Protein AF-A0A3P3ZNA1-F1 (afdb_monomer)

Secondary structure (DSSP, 8-state):
--------------------HHHHHHHHHHHH--HHHHHHHHHHHTTPPPPHHHHHHHT-SSS--SB-TTS-B-HHHHHHHHHHHHHHHHHHHHHHHHHHHHHHHHHHTT-

Sequence (111 aa):
MPVSSVQESSSGVGRKGYIDQEGIAADCVLARLDWRGAQALRSAGSSGVLTEEQVSLLRSGKHPDLIDEKSRLTELGRLSYEQLTGKKLEREQDRKQLLTRNIDQQMEDKT

pLDDT: mean 70.19, std 16.15, range [39.62, 88.0]

Structure (mmCIF, N/CA/C/O backbone):
data_AF-A0A3P3ZNA1-F1
#
_entry.id   AF-A0A3P3ZNA1-F1
#
loop_
_atom_site.group_PDB
_atom_site.id
_atom_site.type_symbol
_atom_site.label_atom_id
_atom_site.label_alt_id
_atom_site.label_comp_id
_atom_site.label_asym_id
_atom_site.label_entity_id
_atom_site.label_seq_id
_atom_site.pdbx_PDB_ins_code
_atom_site.Cartn_x
_atom_site.Cartn_y
_atom_site.Cartn_z
_atom_site.occupancy
_atom_site.B_iso_or_equiv
_atom_site.auth_seq_id
_atom_site.auth_comp_id
_atom_site.auth_asym_id
_atom_site.auth_atom_id
_atom_site.pdbx_PDB_model_num
ATOM 1 N N . MET A 1 1 ? 32.698 -43.917 -41.585 1.00 39.62 1 MET A N 1
ATOM 2 C CA . MET A 1 1 ? 32.341 -42.484 -41.557 1.00 39.62 1 MET A CA 1
ATOM 3 C C . MET A 1 1 ? 30.819 -42.381 -41.642 1.00 39.62 1 MET A C 1
ATOM 5 O O . MET A 1 1 ? 30.302 -42.488 -42.747 1.00 39.62 1 MET A O 1
ATOM 9 N N . PRO A 1 2 ? 30.084 -42.316 -40.519 1.00 42.66 2 PRO A N 1
ATOM 10 C CA . PRO A 1 2 ? 28.636 -42.132 -40.541 1.00 42.66 2 PRO A CA 1
ATOM 11 C C . PRO A 1 2 ? 28.280 -40.640 -40.590 1.00 42.66 2 PRO A C 1
ATOM 13 O O . PRO A 1 2 ? 28.890 -39.823 -39.902 1.00 42.66 2 PRO A O 1
ATOM 16 N N . VAL A 1 3 ? 27.294 -40.309 -41.418 1.00 46.16 3 VAL A N 1
ATOM 17 C CA . VAL A 1 3 ? 26.679 -38.986 -41.523 1.00 46.16 3 VAL A CA 1
ATOM 18 C C . VAL A 1 3 ? 25.377 -38.942 -40.727 1.00 46.16 3 VAL A C 1
ATOM 20 O O . VAL A 1 3 ? 24.573 -39.867 -40.785 1.00 46.16 3 VAL A O 1
ATOM 23 N N . SER A 1 4 ? 25.206 -37.803 -40.059 1.00 46.03 4 SER A N 1
ATOM 24 C CA . SER A 1 4 ? 23.950 -37.155 -39.681 1.00 46.03 4 SER A CA 1
ATOM 25 C C . SER A 1 4 ? 23.078 -37.833 -38.625 1.00 46.03 4 SER A C 1
ATOM 27 O O . SER A 1 4 ? 22.209 -38.657 -38.896 1.00 46.03 4 SER A O 1
ATOM 29 N N . SER A 1 5 ? 23.279 -37.340 -37.403 1.00 47.28 5 SER A N 1
ATOM 30 C CA . SER A 1 5 ? 22.385 -37.432 -36.257 1.00 47.28 5 SER A CA 1
ATOM 31 C C . SER A 1 5 ? 20.957 -37.006 -36.599 1.00 47.28 5 SER A C 1
ATOM 33 O O . SER A 1 5 ? 20.667 -35.820 -36.747 1.00 47.28 5 SER A O 1
ATOM 35 N N . VAL A 1 6 ? 20.046 -37.974 -36.611 1.00 51.31 6 VAL A N 1
ATOM 36 C CA . VAL A 1 6 ? 18.675 -37.752 -36.154 1.00 51.31 6 VAL A CA 1
ATOM 37 C C . VAL A 1 6 ? 18.680 -38.060 -34.665 1.00 51.31 6 VAL A C 1
ATOM 39 O O . VAL A 1 6 ? 18.695 -39.221 -34.270 1.00 51.31 6 VAL A O 1
ATOM 42 N N . GLN A 1 7 ? 18.688 -37.021 -33.836 1.00 46.19 7 GLN A N 1
ATOM 43 C CA . GLN A 1 7 ? 18.094 -37.141 -32.513 1.00 46.19 7 GLN A CA 1
ATOM 44 C C . GLN A 1 7 ? 17.499 -35.803 -32.101 1.00 46.19 7 GLN A C 1
ATOM 46 O O . GLN A 1 7 ? 18.105 -34.957 -31.448 1.00 46.19 7 GLN A O 1
ATOM 51 N N . GLU A 1 8 ? 16.263 -35.646 -32.549 1.00 49.31 8 GLU A N 1
ATOM 52 C CA . GLU A 1 8 ? 15.242 -34.842 -31.913 1.00 49.31 8 GLU A CA 1
ATOM 53 C C . GLU A 1 8 ? 15.056 -35.354 -30.475 1.00 49.31 8 GLU A C 1
ATOM 55 O O . GLU A 1 8 ? 14.241 -36.223 -30.187 1.00 49.31 8 GLU A O 1
ATOM 60 N N . SER A 1 9 ? 15.869 -34.838 -29.559 1.00 41.78 9 SER A N 1
ATOM 61 C CA . SER A 1 9 ? 15.553 -34.838 -28.135 1.00 41.78 9 SER A CA 1
ATOM 62 C C . SER A 1 9 ? 15.170 -33.414 -27.783 1.00 41.78 9 SER A C 1
ATOM 64 O O . SER A 1 9 ? 15.993 -32.603 -27.362 1.00 41.78 9 SER A O 1
ATOM 66 N N . SER A 1 10 ? 13.891 -33.128 -28.020 1.00 49.12 10 SER A N 1
ATOM 67 C CA . SER A 1 10 ? 13.112 -32.070 -27.388 1.00 49.12 10 SER A CA 1
ATOM 68 C C . SER A 1 10 ? 13.426 -32.031 -25.885 1.00 49.12 10 SER A C 1
ATOM 70 O O . SER A 1 10 ? 12.784 -32.698 -25.073 1.00 49.12 10 SER A O 1
ATOM 72 N N . SER A 1 11 ? 14.422 -31.239 -25.496 1.00 39.66 11 SER A N 1
ATOM 73 C CA . SER A 1 11 ? 14.556 -30.775 -24.123 1.00 39.66 11 SER A CA 1
ATOM 74 C C . SER A 1 11 ? 13.825 -29.447 -24.064 1.00 39.66 11 SER A C 1
ATOM 76 O O . SER A 1 11 ? 14.412 -28.368 -24.163 1.00 39.66 11 SER A O 1
ATOM 78 N N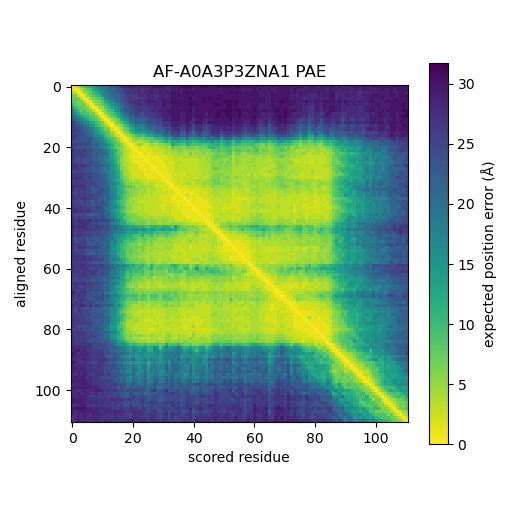 . GLY A 1 12 ? 12.496 -29.546 -23.987 1.00 41.97 12 GLY A N 1
ATOM 79 C CA . GLY A 1 12 ? 11.640 -28.473 -23.519 1.00 41.97 12 GLY A CA 1
ATOM 80 C C . GLY A 1 12 ? 12.031 -28.155 -22.084 1.00 41.97 12 GLY A C 1
ATOM 81 O O . GLY A 1 12 ? 11.353 -28.550 -21.140 1.00 41.97 12 GLY A O 1
ATOM 82 N N . VAL A 1 13 ? 13.142 -27.438 -21.915 1.00 44.00 13 VAL A N 1
ATOM 83 C CA . VAL A 1 13 ? 13.428 -26.692 -20.699 1.00 44.00 13 VAL A CA 1
ATOM 84 C C . VAL A 1 13 ? 12.428 -25.550 -20.720 1.00 44.00 13 VAL A C 1
ATOM 86 O O . VAL A 1 13 ? 12.740 -24.416 -21.085 1.00 44.00 13 VAL A O 1
ATOM 89 N N . GLY A 1 14 ? 11.183 -25.867 -20.361 1.00 43.91 14 GLY A N 1
ATOM 90 C CA . GLY A 1 14 ? 10.297 -24.894 -19.768 1.00 43.91 14 GLY A CA 1
ATOM 91 C C . GLY A 1 14 ? 11.064 -24.365 -18.573 1.00 43.91 14 GLY A C 1
ATOM 92 O O . GLY A 1 14 ? 11.051 -24.975 -17.505 1.00 43.91 14 GLY A O 1
ATOM 93 N N . ARG A 1 15 ? 11.815 -23.273 -18.778 1.00 45.00 15 ARG A N 1
ATOM 94 C CA . ARG A 1 15 ? 12.262 -22.423 -17.686 1.00 45.00 15 ARG A CA 1
ATOM 95 C C . ARG A 1 15 ? 10.979 -22.190 -16.920 1.00 45.00 15 ARG A C 1
ATOM 97 O O . ARG A 1 15 ? 10.070 -21.552 -17.447 1.00 45.00 15 ARG A O 1
ATOM 104 N N . LYS A 1 16 ? 10.860 -22.817 -15.751 1.00 47.47 16 LYS A N 1
ATO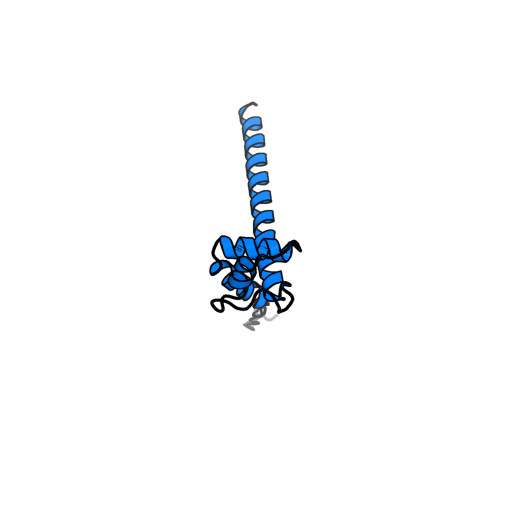M 105 C CA . LYS A 1 16 ? 9.780 -22.558 -14.817 1.00 47.47 16 LYS A CA 1
ATOM 106 C C . LYS A 1 16 ? 10.010 -21.110 -14.427 1.00 47.47 16 LYS A C 1
ATOM 108 O O . LYS A 1 16 ? 10.803 -20.831 -13.535 1.00 47.47 16 LYS A O 1
ATOM 113 N N . GLY A 1 17 ? 9.477 -20.203 -15.247 1.00 49.19 17 GLY A N 1
ATOM 114 C CA . GLY A 1 17 ? 9.530 -18.780 -15.008 1.00 49.19 17 GLY A CA 1
ATOM 115 C C . GLY A 1 17 ? 8.968 -18.642 -13.618 1.00 49.19 17 GLY A C 1
ATOM 116 O O . GLY A 1 17 ? 7.866 -19.126 -13.360 1.00 49.19 17 GLY A O 1
ATOM 117 N N . TYR A 1 18 ? 9.788 -18.151 -12.700 1.00 58.72 18 TYR A N 1
ATOM 118 C CA . TYR A 1 18 ? 9.336 -17.869 -11.356 1.00 58.72 18 TYR A CA 1
ATOM 119 C C . TYR A 1 18 ? 8.265 -16.798 -11.536 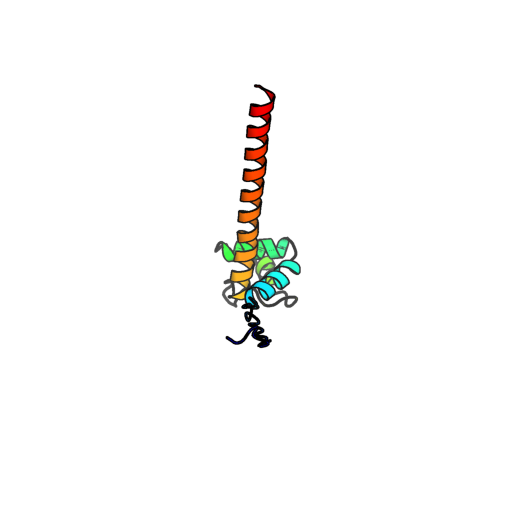1.00 58.72 18 TYR A C 1
ATOM 121 O O . TYR A 1 18 ? 8.572 -15.643 -11.815 1.00 58.72 18 TYR A O 1
ATOM 129 N N . ILE A 1 19 ? 7.005 -17.227 -11.558 1.00 66.62 19 ILE A N 1
ATOM 130 C CA . ILE A 1 19 ? 5.885 -16.307 -11.615 1.00 66.62 19 ILE A CA 1
ATOM 131 C C . ILE A 1 19 ? 5.885 -15.672 -10.238 1.00 66.62 19 ILE A C 1
ATOM 133 O O . ILE A 1 19 ? 5.656 -16.362 -9.245 1.00 66.62 19 ILE A O 1
ATOM 137 N N . ASP A 1 20 ? 6.199 -14.384 -10.195 1.00 76.06 20 ASP A N 1
ATOM 138 C CA . ASP A 1 20 ? 6.110 -13.583 -8.986 1.00 76.06 20 ASP A CA 1
ATOM 139 C C . ASP A 1 20 ? 4.630 -13.403 -8.624 1.00 76.06 20 ASP A C 1
ATOM 141 O O . ASP A 1 20 ? 3.975 -12.430 -8.994 1.00 76.06 20 ASP A O 1
ATOM 145 N N . GLN A 1 21 ? 4.063 -14.428 -7.986 1.00 79.94 21 GLN A N 1
ATOM 146 C CA . GLN A 1 21 ? 2.653 -14.460 -7.604 1.00 79.94 21 GLN A CA 1
ATOM 147 C C . GLN A 1 21 ? 2.325 -13.341 -6.614 1.00 79.94 21 GLN A C 1
ATOM 149 O O . GLN A 1 21 ? 1.229 -12.785 -6.664 1.00 79.94 21 GLN A O 1
ATOM 154 N N . GLU A 1 22 ? 3.278 -12.989 -5.754 1.00 77.25 22 GLU A N 1
ATOM 155 C CA . GLU A 1 22 ? 3.130 -11.930 -4.761 1.00 77.25 22 GLU A CA 1
ATOM 156 C C . GLU A 1 22 ? 3.166 -10.551 -5.421 1.00 77.25 22 GLU A C 1
ATOM 158 O O . GLU A 1 22 ? 2.304 -9.713 -5.147 1.00 77.25 22 GLU A O 1
ATOM 163 N N . GLY A 1 23 ? 4.083 -10.338 -6.367 1.00 77.12 23 GLY A N 1
ATOM 164 C CA . GLY A 1 23 ? 4.123 -9.130 -7.183 1.00 77.12 23 GLY A CA 1
ATOM 165 C C . GLY A 1 23 ? 2.874 -8.957 -8.046 1.00 77.12 23 GLY A C 1
ATOM 166 O O . GLY A 1 23 ? 2.336 -7.854 -8.125 1.00 77.12 23 GLY A O 1
ATOM 167 N N . ILE A 1 24 ? 2.351 -10.032 -8.640 1.00 82.00 24 ILE A N 1
ATOM 168 C CA . ILE A 1 24 ? 1.086 -9.979 -9.390 1.00 82.00 24 ILE A CA 1
ATOM 169 C C . ILE A 1 24 ? -0.084 -9.651 -8.455 1.00 82.00 24 ILE A C 1
ATOM 171 O O . ILE A 1 24 ? -0.935 -8.835 -8.806 1.00 82.00 24 ILE A O 1
ATOM 175 N N . ALA A 1 25 ? -0.130 -10.245 -7.260 1.00 82.00 25 ALA A N 1
ATOM 176 C CA . ALA A 1 25 ? -1.165 -9.947 -6.275 1.00 82.00 25 ALA A CA 1
ATOM 177 C C . ALA A 1 25 ? -1.119 -8.476 -5.830 1.00 82.00 25 ALA A C 1
ATOM 179 O O . ALA A 1 25 ? -2.166 -7.827 -5.765 1.00 82.00 25 ALA A O 1
ATOM 180 N N . ALA A 1 26 ? 0.076 -7.934 -5.591 1.00 82.44 26 ALA A N 1
ATOM 181 C CA . ALA A 1 26 ? 0.280 -6.524 -5.279 1.00 82.44 26 ALA A CA 1
ATOM 182 C C . ALA A 1 26 ? -0.216 -5.612 -6.413 1.00 82.44 26 ALA A C 1
ATOM 184 O O . ALA A 1 26 ? -0.979 -4.675 -6.165 1.00 82.44 26 ALA A O 1
ATOM 185 N N . ASP A 1 27 ? 0.114 -5.936 -7.665 1.00 81.38 27 ASP A N 1
ATOM 186 C CA . ASP A 1 27 ? -0.329 -5.160 -8.826 1.00 81.38 27 ASP A CA 1
ATOM 187 C C . ASP A 1 27 ? -1.853 -5.234 -9.022 1.00 81.38 27 ASP A C 1
ATOM 189 O O . ASP A 1 27 ? -2.501 -4.230 -9.331 1.00 81.38 27 ASP A O 1
ATOM 193 N N . CYS A 1 28 ? -2.464 -6.395 -8.766 1.00 83.75 28 CYS A N 1
ATOM 194 C CA . CYS A 1 28 ? -3.919 -6.546 -8.774 1.00 83.75 28 CYS A CA 1
ATOM 195 C C . CYS A 1 28 ? -4.602 -5.699 -7.693 1.00 83.75 28 CYS A C 1
ATOM 197 O O . CYS A 1 28 ? -5.683 -5.157 -7.938 1.00 83.75 28 CYS A O 1
ATOM 199 N N . VAL A 1 29 ? -4.004 -5.574 -6.505 1.00 84.06 29 VAL A N 1
ATOM 200 C CA . VAL A 1 29 ? -4.551 -4.709 -5.452 1.00 84.06 29 VAL A CA 1
ATOM 201 C C . VAL A 1 29 ? -4.371 -3.237 -5.807 1.00 84.06 29 VAL A C 1
ATOM 203 O O . VAL A 1 29 ? -5.331 -2.474 -5.695 1.00 84.06 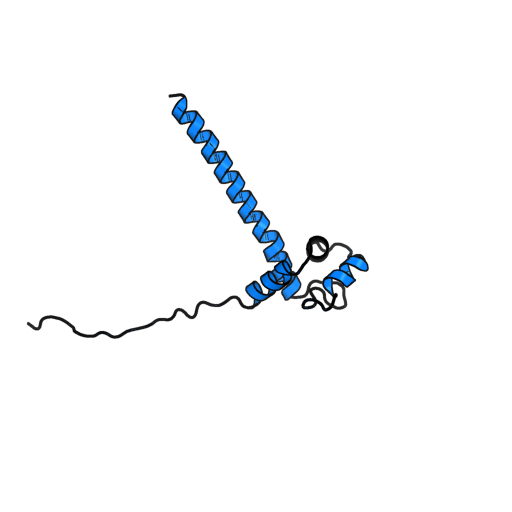29 VAL A O 1
ATOM 206 N N . LEU A 1 30 ? -3.207 -2.845 -6.331 1.00 82.69 30 LEU A N 1
ATOM 207 C CA . LEU A 1 30 ? -2.967 -1.491 -6.839 1.00 82.69 30 LEU A CA 1
ATOM 208 C C . LEU A 1 30 ? -3.948 -1.086 -7.939 1.00 82.69 30 LEU A C 1
ATOM 210 O O . LEU A 1 30 ? -4.445 0.036 -7.917 1.00 82.69 30 LEU A O 1
ATOM 214 N N . ALA A 1 31 ? -4.272 -1.987 -8.867 1.00 82.00 31 ALA A N 1
ATOM 215 C CA . ALA A 1 31 ? -5.231 -1.717 -9.937 1.00 82.00 31 ALA A CA 1
ATOM 216 C C . ALA A 1 31 ? -6.666 -1.487 -9.426 1.00 82.00 31 ALA A C 1
ATOM 218 O O . ALA A 1 31 ? -7.466 -0.844 -10.104 1.00 82.00 31 ALA A O 1
ATOM 219 N N . ARG A 1 32 ? -7.000 -2.015 -8.241 1.00 83.81 32 ARG A N 1
ATOM 220 C CA . ARG A 1 32 ? -8.320 -1.871 -7.600 1.00 83.81 32 ARG A CA 1
ATOM 221 C C . ARG A 1 32 ? -8.375 -0.718 -6.598 1.00 83.81 32 ARG A C 1
ATOM 223 O O . ARG A 1 32 ? -9.466 -0.357 -6.161 1.00 83.81 32 ARG A O 1
ATOM 230 N N . LEU A 1 33 ? -7.225 -0.170 -6.212 1.00 83.25 33 LEU A N 1
ATOM 231 C CA . LEU A 1 33 ? -7.124 0.977 -5.319 1.00 83.25 33 LEU A CA 1
ATOM 232 C C . LEU A 1 33 ? -7.388 2.270 -6.092 1.00 83.25 33 LEU A C 1
ATOM 234 O O . LEU A 1 33 ? -6.647 2.636 -7.003 1.00 83.25 33 LEU A O 1
ATOM 238 N N . ASP A 1 34 ? -8.394 3.021 -5.654 1.00 83.12 34 ASP A N 1
ATOM 239 C CA . ASP A 1 34 ? -8.584 4.398 -6.102 1.00 83.12 34 ASP A CA 1
ATOM 240 C C . ASP A 1 34 ? -7.420 5.295 -5.654 1.00 83.12 34 ASP A C 1
ATOM 242 O O . ASP A 1 34 ? -6.655 4.970 -4.738 1.00 83.12 34 ASP A O 1
ATOM 246 N N . TRP A 1 35 ? -7.324 6.495 -6.236 1.00 81.50 35 TRP A N 1
ATOM 247 C CA . TRP A 1 35 ? -6.255 7.455 -5.927 1.00 81.50 35 TRP A CA 1
ATOM 248 C C . TRP A 1 35 ? -6.107 7.742 -4.419 1.00 81.50 35 TRP A C 1
ATOM 250 O O . TRP A 1 35 ? -4.986 7.892 -3.929 1.00 81.50 35 TRP A O 1
ATOM 260 N N . ARG A 1 36 ? -7.224 7.764 -3.672 1.00 83.88 36 ARG A N 1
ATOM 261 C CA . ARG A 1 36 ? -7.242 7.950 -2.209 1.00 83.88 36 ARG A CA 1
ATOM 262 C C . ARG A 1 36 ? -6.639 6.758 -1.470 1.00 83.88 36 ARG A C 1
ATOM 264 O O . ARG A 1 36 ? -5.885 6.952 -0.522 1.00 83.88 36 ARG A O 1
ATOM 271 N N . GLY A 1 37 ? -6.929 5.538 -1.920 1.00 85.06 37 GLY A N 1
ATOM 272 C CA . GLY A 1 37 ? -6.344 4.318 -1.369 1.00 85.06 37 GLY A CA 1
ATOM 273 C C . GLY A 1 37 ? -4.845 4.229 -1.658 1.00 85.06 37 GLY A C 1
ATOM 274 O O . GLY A 1 37 ? -4.059 3.924 -0.765 1.00 85.06 37 GLY A O 1
ATOM 275 N N . ALA A 1 38 ? -4.418 4.600 -2.867 1.00 85.56 38 ALA A N 1
ATOM 276 C CA . ALA A 1 38 ? -2.998 4.684 -3.209 1.00 85.56 38 ALA A CA 1
ATOM 277 C C . ALA A 1 38 ? -2.256 5.758 -2.385 1.00 85.56 38 ALA A C 1
ATOM 279 O O . ALA A 1 38 ? -1.099 5.568 -2.000 1.00 85.56 38 ALA A O 1
ATOM 280 N N . GLN A 1 39 ? -2.908 6.886 -2.078 1.00 85.94 39 GLN A N 1
ATOM 281 C CA . GLN A 1 39 ? -2.352 7.902 -1.183 1.00 85.94 39 GLN A CA 1
ATOM 282 C C . GLN A 1 39 ? -2.250 7.390 0.260 1.00 85.94 39 GLN A C 1
ATOM 284 O O . GLN A 1 39 ? -1.204 7.568 0.882 1.00 85.94 39 GLN A O 1
ATOM 289 N N . ALA A 1 40 ? -3.287 6.715 0.763 1.00 86.75 40 ALA A N 1
ATOM 290 C CA . ALA A 1 40 ? -3.275 6.069 2.074 1.00 86.75 40 ALA A CA 1
ATOM 291 C C . ALA A 1 40 ? -2.134 5.045 2.182 1.00 86.75 40 ALA A C 1
ATOM 293 O O . ALA A 1 40 ? -1.385 5.054 3.156 1.00 86.75 40 ALA A O 1
ATOM 294 N N . LEU A 1 41 ? -1.932 4.229 1.142 1.00 87.69 41 LEU A N 1
ATOM 295 C CA . LEU A 1 41 ? -0.839 3.259 1.071 1.00 87.69 41 LEU A CA 1
ATOM 296 C C . LEU A 1 41 ? 0.533 3.945 1.125 1.00 87.69 41 LEU A C 1
ATOM 298 O O . LEU A 1 41 ? 1.449 3.469 1.794 1.00 87.69 41 LEU A O 1
ATOM 302 N N . ARG A 1 42 ? 0.676 5.102 0.466 1.00 86.06 42 ARG A N 1
ATOM 303 C CA . ARG A 1 42 ? 1.908 5.896 0.526 1.00 86.06 42 ARG A CA 1
ATOM 304 C C . ARG A 1 42 ? 2.163 6.459 1.925 1.00 86.06 42 ARG A C 1
ATOM 306 O O . ARG A 1 42 ? 3.301 6.405 2.389 1.00 86.06 42 ARG A O 1
ATOM 313 N N . SER A 1 43 ? 1.125 6.963 2.591 1.00 85.94 43 SER A N 1
ATOM 314 C CA . SER A 1 43 ? 1.205 7.428 3.981 1.00 85.94 43 SER A CA 1
ATOM 315 C C . SER A 1 43 ? 1.598 6.292 4.928 1.00 85.94 43 SER A C 1
ATOM 317 O O . SER A 1 43 ? 2.498 6.481 5.744 1.00 85.94 43 SER A O 1
ATOM 319 N N . ALA A 1 44 ? 1.011 5.104 4.752 1.00 85.69 44 ALA A N 1
ATOM 320 C CA . ALA A 1 44 ? 1.351 3.909 5.522 1.00 85.69 44 ALA A CA 1
ATOM 321 C C . ALA A 1 44 ? 2.819 3.487 5.323 1.00 85.69 44 ALA A C 1
A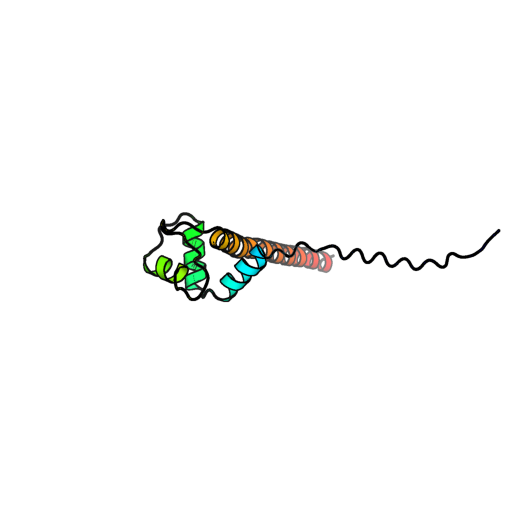TOM 323 O O . ALA A 1 44 ? 3.511 3.178 6.291 1.00 85.69 44 ALA A O 1
ATOM 324 N N . GLY A 1 45 ? 3.317 3.508 4.081 1.00 82.88 45 GLY A N 1
ATOM 325 C CA . GLY A 1 45 ? 4.696 3.119 3.760 1.00 82.88 45 GLY A CA 1
ATOM 326 C C . GLY A 1 45 ? 5.766 4.135 4.152 1.00 82.88 45 GLY A C 1
ATOM 327 O O . GLY A 1 45 ? 6.915 3.761 4.360 1.00 82.88 45 GLY A O 1
ATOM 328 N N . SER A 1 46 ? 5.401 5.409 4.308 1.00 82.12 46 SER A N 1
ATOM 329 C CA . SER A 1 46 ? 6.316 6.466 4.769 1.00 82.12 46 SER A CA 1
ATOM 330 C C . SER A 1 46 ? 6.350 6.619 6.297 1.00 82.12 46 SER A C 1
ATOM 332 O O . SER A 1 46 ? 6.821 7.641 6.791 1.00 82.12 46 SER A O 1
ATOM 334 N N . SER A 1 47 ? 5.829 5.644 7.054 1.00 71.69 47 SER A N 1
ATOM 335 C CA . SER A 1 47 ? 5.655 5.724 8.517 1.00 71.69 47 SER A CA 1
ATOM 336 C C . SER A 1 47 ? 4.829 6.935 8.977 1.00 71.69 47 SER A C 1
ATOM 338 O O . SER A 1 47 ? 4.987 7.417 10.099 1.00 71.69 47 SER A O 1
ATOM 340 N N . GLY A 1 48 ? 3.959 7.453 8.107 1.00 71.75 48 GLY A N 1
ATOM 341 C CA . GLY A 1 48 ? 3.054 8.544 8.442 1.00 71.75 48 GLY A CA 1
ATOM 342 C C . GLY A 1 48 ? 1.927 8.070 9.357 1.00 71.75 48 GLY A C 1
ATOM 343 O O . GLY A 1 48 ? 1.526 6.907 9.323 1.00 71.75 48 GLY A O 1
ATOM 344 N N . VAL A 1 49 ? 1.383 8.984 10.162 1.00 79.12 49 VAL A N 1
ATOM 345 C CA . VAL A 1 49 ? 0.159 8.712 10.925 1.00 79.12 49 VAL A CA 1
ATOM 346 C C . VAL A 1 49 ? -0.993 8.556 9.935 1.00 79.12 49 VAL A C 1
ATOM 348 O O . VAL A 1 49 ? -1.283 9.472 9.166 1.00 79.12 49 VAL A O 1
ATOM 351 N N . LEU A 1 50 ? -1.626 7.385 9.946 1.00 83.56 50 LEU A N 1
ATOM 352 C CA . LEU A 1 50 ? -2.808 7.109 9.138 1.00 83.56 50 LEU A CA 1
ATOM 353 C C . LEU A 1 50 ? -4.043 7.702 9.814 1.00 83.56 50 LEU A C 1
ATOM 355 O O . LEU A 1 50 ? -4.250 7.509 11.012 1.00 83.56 50 LEU A O 1
ATOM 359 N N . THR A 1 51 ? -4.876 8.402 9.048 1.00 86.12 51 THR A N 1
ATOM 360 C CA . THR A 1 51 ? -6.199 8.826 9.527 1.00 86.12 51 THR A CA 1
ATOM 361 C C . THR A 1 51 ? -7.168 7.642 9.547 1.00 86.12 51 THR A C 1
ATOM 363 O O . THR A 1 51 ? -6.970 6.661 8.829 1.00 86.12 51 THR A O 1
ATOM 366 N N . GLU A 1 52 ? -8.249 7.723 10.327 1.00 85.19 52 GLU A N 1
ATOM 367 C CA . GLU A 1 52 ? -9.271 6.662 10.368 1.00 85.19 52 GLU A CA 1
ATOM 368 C C . GLU A 1 52 ? -9.865 6.364 8.983 1.00 85.19 52 GLU A C 1
ATOM 370 O O . GLU A 1 52 ? -10.062 5.203 8.626 1.00 85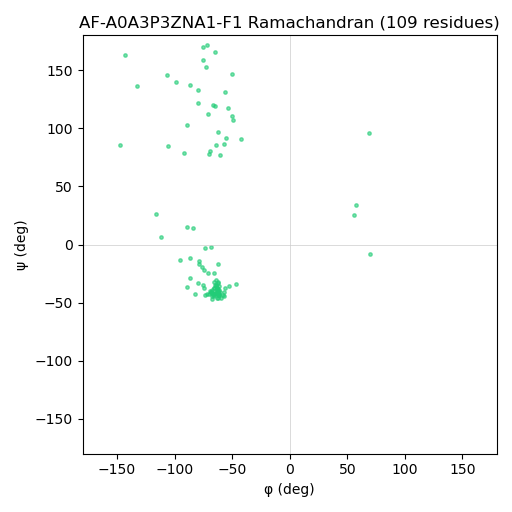.19 52 GLU A O 1
ATOM 375 N N . GLU A 1 53 ? -10.057 7.393 8.153 1.00 85.44 53 GLU A N 1
ATOM 376 C CA . GLU A 1 53 ? -10.482 7.223 6.760 1.00 85.44 53 GLU A CA 1
ATOM 377 C C . GLU A 1 53 ? -9.456 6.434 5.938 1.00 85.44 53 GLU A C 1
ATOM 379 O O . GLU A 1 53 ? -9.827 5.551 5.169 1.00 85.44 53 GLU A O 1
ATOM 384 N N . GLN A 1 54 ? -8.160 6.708 6.106 1.00 85.06 54 GLN A N 1
ATOM 385 C CA . GLN A 1 54 ? -7.097 5.980 5.409 1.00 85.06 54 GLN A CA 1
ATOM 386 C C . GLN A 1 54 ? -7.004 4.526 5.875 1.00 85.06 54 GLN A C 1
ATOM 388 O O . GLN A 1 54 ? -6.820 3.633 5.049 1.00 85.06 54 GLN A O 1
ATOM 393 N N . VAL A 1 55 ? -7.183 4.274 7.173 1.00 85.88 55 VAL A N 1
ATOM 394 C CA . VAL A 1 55 ? -7.258 2.914 7.723 1.00 85.88 55 VAL A CA 1
ATOM 395 C C . VAL A 1 55 ? -8.452 2.168 7.131 1.00 85.88 55 VAL A C 1
ATOM 397 O O . VAL A 1 55 ? -8.299 1.039 6.670 1.00 85.88 55 VAL A O 1
ATOM 400 N N . SER A 1 56 ? -9.620 2.811 7.075 1.00 86.31 56 SER A N 1
ATOM 401 C CA . SER A 1 56 ? -10.830 2.224 6.494 1.00 86.31 56 SER A CA 1
ATOM 402 C C . SER A 1 56 ? -10.670 1.930 5.000 1.00 86.31 56 SER A C 1
ATOM 404 O O . SER A 1 56 ? -11.091 0.876 4.533 1.00 86.31 56 SER A O 1
ATOM 406 N N . LEU A 1 57 ? -9.989 2.804 4.252 1.00 84.62 57 LEU A N 1
ATOM 407 C CA . LEU A 1 57 ? -9.674 2.563 2.842 1.00 84.62 57 LEU A CA 1
ATOM 408 C C . LEU A 1 57 ? -8.749 1.354 2.660 1.00 84.62 57 LEU A C 1
ATOM 410 O O . LEU A 1 57 ? -8.979 0.544 1.766 1.00 84.62 57 LEU A O 1
ATOM 414 N N . LEU A 1 58 ? -7.736 1.201 3.516 1.00 84.00 58 LEU A N 1
ATOM 415 C CA . LEU A 1 58 ? -6.762 0.107 3.436 1.00 84.00 58 LEU A CA 1
ATOM 416 C C . LEU A 1 58 ? -7.290 -1.229 3.997 1.00 84.00 58 LEU A C 1
ATOM 418 O O . LEU A 1 58 ? -6.729 -2.271 3.655 1.00 84.00 58 LEU A O 1
ATOM 422 N N . ARG A 1 59 ? -8.375 -1.197 4.788 1.00 85.56 59 ARG A N 1
ATOM 423 C CA . ARG A 1 59 ? -9.116 -2.360 5.323 1.00 85.56 59 ARG A CA 1
ATOM 424 C C . ARG A 1 59 ? -10.558 -2.457 4.809 1.00 85.56 59 ARG A C 1
ATOM 426 O O . ARG A 1 59 ? -11.437 -2.983 5.487 1.00 85.56 59 ARG A O 1
ATOM 433 N N . SER A 1 60 ? -10.853 -1.916 3.625 1.00 77.44 60 SER A N 1
ATOM 434 C CA . SER A 1 60 ? -12.245 -1.766 3.160 1.00 77.44 60 SER A CA 1
ATOM 435 C C . SER A 1 60 ? -12.965 -3.089 2.844 1.00 77.44 60 SER A C 1
ATOM 437 O O . SER A 1 60 ? -14.125 -3.072 2.430 1.00 77.44 60 SER A O 1
ATOM 439 N N . GLY A 1 61 ? -12.282 -4.236 2.960 1.00 72.56 61 GLY A N 1
ATOM 440 C CA . GLY A 1 61 ? -12.791 -5.568 2.613 1.00 72.56 61 GLY A CA 1
ATOM 441 C C . GLY A 1 61 ? -12.982 -5.806 1.109 1.00 72.56 61 GLY A C 1
ATOM 442 O O . GLY A 1 61 ? -13.237 -6.931 0.686 1.00 72.56 61 GLY A O 1
ATOM 443 N N . LYS A 1 62 ? -12.840 -4.770 0.268 1.00 73.94 62 LYS A N 1
ATOM 444 C CA . LYS A 1 62 ? -12.922 -4.871 -1.204 1.00 73.94 62 LYS A CA 1
ATOM 445 C C . LYS A 1 62 ? -11.669 -5.482 -1.837 1.00 73.94 62 LYS A C 1
ATOM 447 O O . LYS A 1 62 ? -11.704 -5.925 -2.987 1.00 73.94 62 LYS A O 1
ATOM 452 N N . HIS A 1 63 ? -10.571 -5.466 -1.098 1.00 78.25 63 HIS A N 1
ATOM 453 C CA . HIS A 1 63 ? -9.269 -6.028 -1.426 1.00 78.25 63 HIS A CA 1
ATOM 454 C C . HIS A 1 63 ? -8.659 -6.611 -0.140 1.00 78.25 63 HIS A C 1
ATOM 456 O O . HIS A 1 63 ? -9.133 -6.266 0.946 1.00 78.25 63 HIS A O 1
ATOM 462 N N . PRO A 1 64 ? -7.635 -7.479 -0.244 1.00 79.69 64 PRO A N 1
ATOM 463 C CA . PRO A 1 64 ? -6.877 -7.948 0.910 1.00 79.69 64 PRO A CA 1
ATOM 464 C C . PRO A 1 64 ? -6.410 -6.784 1.785 1.00 79.69 64 PRO A C 1
ATOM 466 O O . PRO A 1 64 ? -6.105 -5.702 1.271 1.00 79.69 64 PRO A O 1
ATOM 469 N N . ASP A 1 65 ? -6.349 -7.019 3.093 1.00 84.75 65 ASP A N 1
ATOM 470 C CA . ASP A 1 65 ? -5.931 -6.000 4.047 1.00 84.75 65 ASP A CA 1
ATOM 471 C C . ASP A 1 65 ? -4.465 -5.626 3.819 1.00 84.75 65 ASP A C 1
ATOM 473 O O . ASP A 1 65 ? -3.538 -6.439 3.914 1.00 84.75 65 ASP A O 1
ATOM 477 N N . LEU A 1 66 ? -4.260 -4.351 3.502 1.00 84.88 66 LEU A N 1
ATOM 478 C CA . LEU A 1 66 ? -2.935 -3.799 3.222 1.00 84.88 66 LEU A CA 1
ATOM 479 C C . LEU A 1 66 ? -2.223 -3.345 4.494 1.00 84.88 66 LEU A C 1
ATOM 481 O O . LEU A 1 66 ? -1.028 -3.051 4.463 1.00 84.88 66 LEU A O 1
ATOM 485 N N . ILE A 1 67 ? -2.961 -3.275 5.602 1.00 86.62 67 ILE A N 1
ATOM 486 C CA . ILE A 1 67 ? -2.454 -2.908 6.916 1.00 86.62 67 ILE A CA 1
ATOM 487 C C . ILE A 1 67 ? -2.944 -3.877 7.992 1.00 86.62 67 ILE A C 1
ATOM 489 O O . ILE A 1 67 ? -4.122 -4.218 8.054 1.00 86.62 67 ILE A O 1
ATOM 493 N N . ASP A 1 68 ? -2.033 -4.262 8.873 1.00 86.06 68 ASP A N 1
ATOM 494 C CA . ASP A 1 68 ? -2.295 -5.078 10.055 1.00 86.06 68 ASP A CA 1
ATOM 495 C C . ASP A 1 68 ? -2.976 -4.250 11.157 1.00 86.06 68 ASP A C 1
ATOM 497 O O . ASP A 1 68 ? -3.019 -3.018 11.064 1.00 86.06 68 ASP A O 1
ATOM 501 N N . GLU A 1 69 ? -3.465 -4.895 12.221 1.00 83.69 69 GLU A N 1
ATOM 502 C CA . GLU A 1 69 ? -4.180 -4.325 13.375 1.00 83.69 69 GLU A CA 1
ATOM 503 C C . GLU A 1 69 ? -3.511 -3.072 13.957 1.00 83.69 69 GLU A C 1
ATOM 505 O O . GLU A 1 69 ? -4.196 -2.119 14.330 1.00 83.69 69 GLU A O 1
ATOM 510 N N . LYS A 1 70 ? -2.175 -3.023 13.926 1.00 82.06 70 LYS A N 1
ATOM 511 C CA . LYS A 1 70 ? -1.342 -1.905 14.407 1.00 82.06 70 LYS A CA 1
ATOM 512 C C . LYS A 1 70 ? -1.161 -0.765 13.394 1.00 82.06 70 LYS A C 1
ATOM 514 O O . LYS A 1 70 ? -0.246 0.043 13.553 1.00 82.06 70 LYS A O 1
ATOM 519 N N . SER A 1 71 ? -1.969 -0.731 12.336 1.00 79.94 71 SER A N 1
ATOM 520 C CA . SER A 1 71 ? -1.881 0.232 11.228 1.00 79.94 71 SER A CA 1
ATOM 521 C C . SER A 1 71 ? -0.514 0.225 10.530 1.00 79.94 71 SER A C 1
ATOM 523 O O . SER A 1 71 ? -0.019 1.256 10.084 1.00 79.94 71 SER A O 1
ATOM 525 N N . ARG A 1 72 ? 0.119 -0.951 10.451 1.00 83.25 72 ARG A N 1
ATOM 526 C CA . ARG A 1 72 ? 1.401 -1.168 9.760 1.00 83.25 72 ARG A CA 1
ATOM 527 C C . ARG A 1 72 ? 1.156 -1.913 8.463 1.00 83.25 72 ARG A C 1
ATOM 529 O O . ARG A 1 72 ? 0.275 -2.761 8.441 1.00 83.25 72 ARG A O 1
ATOM 536 N N . LEU A 1 73 ? 1.937 -1.637 7.420 1.00 86.06 73 LEU A N 1
ATOM 537 C CA . LEU A 1 73 ? 1.829 -2.372 6.159 1.00 86.06 73 LEU A CA 1
ATOM 538 C C . LEU A 1 73 ? 2.001 -3.879 6.378 1.00 86.06 73 LEU A C 1
ATOM 540 O O . LEU A 1 73 ? 2.960 -4.307 7.024 1.00 86.06 73 LEU A O 1
ATOM 544 N N . THR A 1 74 ? 1.086 -4.663 5.812 1.00 88.00 74 THR A N 1
ATOM 545 C CA . THR A 1 74 ? 1.264 -6.110 5.645 1.00 88.00 74 THR A CA 1
ATOM 546 C C . THR A 1 74 ? 2.303 -6.381 4.556 1.00 88.00 74 THR A C 1
ATOM 548 O O . THR A 1 74 ? 2.731 -5.467 3.853 1.00 88.00 74 THR A O 1
ATOM 551 N N . GLU A 1 75 ? 2.712 -7.635 4.380 1.00 85.31 75 GLU A N 1
ATOM 552 C CA . GLU A 1 75 ? 3.659 -8.020 3.324 1.00 85.31 75 GLU A CA 1
ATOM 553 C C . GLU A 1 75 ? 3.148 -7.626 1.929 1.00 85.31 75 GLU A C 1
ATOM 555 O O . GLU A 1 75 ? 3.847 -6.962 1.164 1.00 85.31 75 GLU A O 1
ATOM 560 N N . LEU A 1 76 ? 1.862 -7.874 1.664 1.00 85.81 76 LEU A N 1
ATOM 561 C CA . LEU A 1 76 ? 1.196 -7.455 0.431 1.00 85.81 76 LEU A CA 1
ATOM 562 C C . LEU A 1 76 ? 1.094 -5.923 0.319 1.00 85.81 76 LEU A C 1
ATOM 564 O O . LEU A 1 76 ? 1.290 -5.365 -0.762 1.00 85.81 76 LEU A O 1
ATOM 568 N N . GLY A 1 77 ? 0.851 -5.224 1.433 1.00 85.44 77 GLY A N 1
ATOM 569 C CA . GLY A 1 77 ? 0.906 -3.761 1.497 1.00 85.44 77 GLY A CA 1
ATOM 570 C C . GLY A 1 77 ? 2.294 -3.200 1.192 1.00 85.44 77 GLY A C 1
ATOM 571 O O . GLY A 1 77 ? 2.407 -2.198 0.486 1.00 85.44 77 GLY A O 1
ATOM 572 N N . ARG A 1 78 ? 3.356 -3.863 1.657 1.00 85.81 78 ARG A N 1
ATOM 573 C CA . ARG A 1 78 ? 4.743 -3.471 1.390 1.00 85.81 78 ARG A CA 1
ATOM 574 C C . ARG A 1 78 ? 5.098 -3.656 -0.079 1.00 85.81 78 ARG A C 1
ATOM 576 O O . ARG A 1 78 ? 5.591 -2.713 -0.687 1.00 85.81 78 ARG A O 1
ATOM 583 N N . LEU A 1 79 ? 4.763 -4.805 -0.664 1.00 86.19 79 LEU A N 1
ATOM 584 C CA . LEU A 1 79 ? 4.966 -5.071 -2.092 1.00 86.19 79 LEU A CA 1
ATOM 585 C C . LEU A 1 79 ? 4.175 -4.095 -2.970 1.00 86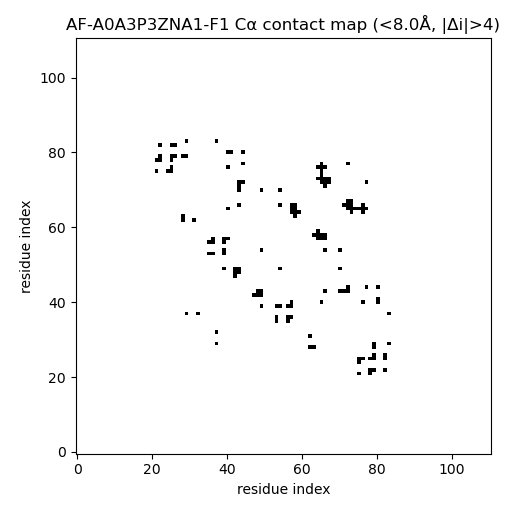.19 79 LEU A C 1
ATOM 587 O O . LEU A 1 79 ? 4.708 -3.534 -3.925 1.00 86.19 79 LEU A O 1
ATOM 591 N N . SER A 1 80 ? 2.925 -3.807 -2.600 1.00 86.12 80 SER A N 1
ATOM 592 C CA . SER A 1 80 ? 2.100 -2.808 -3.292 1.00 86.12 80 SER A CA 1
ATOM 593 C C . SER A 1 80 ? 2.708 -1.405 -3.181 1.00 86.12 80 SER A C 1
ATOM 595 O O . SER A 1 80 ? 2.729 -0.643 -4.146 1.00 86.12 80 SER A O 1
ATOM 597 N N . TYR A 1 81 ? 3.247 -1.039 -2.017 1.00 86.81 81 TYR A N 1
ATOM 598 C CA . TYR A 1 81 ? 3.938 0.235 -1.829 1.00 86.81 81 TYR A CA 1
ATOM 599 C C . TYR A 1 81 ? 5.232 0.320 -2.655 1.00 86.81 81 TYR A C 1
ATOM 601 O O . TYR A 1 81 ? 5.486 1.338 -3.310 1.00 86.81 81 TYR A O 1
ATOM 609 N N . GLU A 1 82 ? 6.029 -0.748 -2.668 1.00 84.62 82 GLU A N 1
ATOM 610 C CA . GLU A 1 82 ? 7.257 -0.862 -3.458 1.00 84.62 82 GLU A CA 1
ATOM 611 C C . GLU A 1 82 ? 6.961 -0.773 -4.958 1.00 84.62 82 GLU A C 1
ATOM 613 O O . GLU A 1 82 ? 7.639 -0.033 -5.660 1.00 84.62 82 GLU A O 1
ATOM 618 N N . GLN A 1 83 ? 5.900 -1.404 -5.462 1.00 82.88 83 GLN A N 1
ATOM 619 C CA . GLN A 1 83 ? 5.509 -1.266 -6.869 1.00 82.88 83 GLN A CA 1
ATOM 620 C C . GLN A 1 83 ? 4.970 0.131 -7.201 1.00 82.88 83 GLN A C 1
ATOM 622 O O . GLN A 1 83 ? 5.313 0.705 -8.239 1.00 82.88 83 GLN A O 1
ATOM 627 N N . LEU A 1 84 ? 4.171 0.727 -6.310 1.00 82.62 84 LEU A N 1
ATOM 628 C CA . LEU A 1 84 ? 3.652 2.088 -6.475 1.00 82.62 84 LEU A CA 1
ATOM 629 C C . LEU A 1 84 ? 4.778 3.137 -6.529 1.00 82.62 84 LEU A C 1
ATOM 631 O O . LEU A 1 84 ? 4.656 4.145 -7.234 1.00 82.62 84 LEU A O 1
ATOM 635 N N . THR A 1 85 ? 5.851 2.933 -5.761 1.00 78.12 85 THR A N 1
ATOM 636 C CA . THR A 1 85 ? 7.011 3.839 -5.695 1.00 78.12 85 THR A CA 1
ATOM 637 C C . THR A 1 85 ? 8.091 3.497 -6.725 1.00 78.12 85 THR A C 1
ATOM 639 O O . THR A 1 85 ? 8.633 4.409 -7.346 1.00 78.12 85 THR A O 1
ATOM 642 N N . GLY A 1 86 ? 8.329 2.218 -7.004 1.00 66.81 86 GLY A N 1
ATOM 643 C CA . GLY A 1 86 ? 9.245 1.721 -8.034 1.00 66.81 86 GLY A CA 1
ATOM 644 C C . GLY A 1 86 ? 8.834 2.142 -9.446 1.00 66.81 86 GLY A C 1
ATOM 645 O O . GLY A 1 86 ? 9.661 2.672 -10.185 1.00 66.81 86 GLY A O 1
ATOM 646 N N . LYS A 1 87 ? 7.534 2.079 -9.782 1.00 57.22 87 LYS A N 1
ATOM 647 C CA . LYS A 1 87 ? 6.999 2.573 -11.073 1.00 57.22 87 LYS A CA 1
ATOM 648 C C . LYS A 1 87 ? 7.187 4.086 -11.288 1.00 57.22 87 LYS A C 1
ATOM 650 O O . LYS A 1 87 ? 7.050 4.569 -12.412 1.00 57.22 87 LYS A O 1
ATOM 655 N N . LYS A 1 88 ? 7.477 4.874 -10.242 1.00 52.56 88 LYS A N 1
ATOM 656 C CA . LYS A 1 88 ? 7.860 6.290 -10.403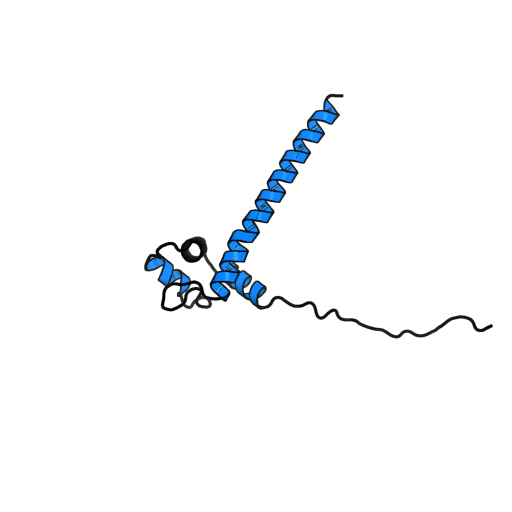 1.00 52.56 88 LYS A CA 1
ATOM 657 C C . LYS A 1 88 ? 9.323 6.456 -10.816 1.00 52.56 88 LYS A C 1
ATOM 659 O O . LYS A 1 88 ? 9.606 7.394 -11.556 1.00 52.56 88 LYS A O 1
ATOM 664 N N . LEU A 1 89 ? 10.215 5.571 -10.368 1.00 51.28 89 LEU A N 1
ATOM 665 C CA . LEU A 1 89 ? 11.645 5.652 -10.666 1.00 51.28 89 LEU A CA 1
ATOM 666 C C . LEU A 1 89 ? 11.919 5.404 -12.158 1.00 51.28 89 LEU A C 1
ATOM 668 O O . LEU A 1 89 ? 12.664 6.161 -12.775 1.00 51.28 89 LEU A O 1
ATOM 672 N N . GLU A 1 90 ? 11.248 4.412 -12.752 1.00 51.31 90 GLU A N 1
ATOM 673 C CA . GLU A 1 90 ? 11.359 4.113 -14.190 1.00 51.31 90 GLU A CA 1
ATOM 674 C C . GLU A 1 90 ? 10.852 5.279 -15.052 1.00 51.31 90 GLU A C 1
ATOM 676 O O . GLU A 1 90 ? 11.558 5.757 -15.937 1.00 51.31 90 GLU A O 1
ATOM 681 N N . ARG A 1 91 ? 9.683 5.850 -14.721 1.00 51.59 91 ARG A N 1
ATOM 682 C CA . ARG A 1 91 ? 9.133 7.005 -15.458 1.00 51.59 91 ARG A CA 1
ATOM 683 C C . ARG A 1 91 ? 10.017 8.251 -15.390 1.00 51.59 91 ARG A C 1
ATOM 685 O O . ARG A 1 91 ? 10.009 9.061 -16.317 1.00 51.59 91 ARG A O 1
ATOM 692 N N . GLU A 1 92 ? 10.740 8.452 -14.290 1.00 55.25 92 GLU A N 1
ATOM 693 C CA . GLU A 1 92 ? 11.662 9.582 -14.164 1.00 55.25 92 GLU A CA 1
ATOM 694 C C . GLU A 1 92 ? 12.953 9.359 -14.970 1.00 55.25 92 GLU A C 1
ATOM 696 O O . GLU A 1 92 ? 13.473 10.309 -15.564 1.00 55.25 92 GLU A O 1
ATOM 701 N N . GLN A 1 93 ? 13.438 8.115 -15.058 1.00 56.06 93 GLN A N 1
ATOM 702 C CA . GLN A 1 93 ? 14.566 7.752 -15.923 1.00 56.06 93 GLN A CA 1
ATOM 703 C C . GLN A 1 93 ? 14.222 7.902 -17.411 1.00 56.06 93 GLN A C 1
ATOM 705 O O . GLN A 1 93 ? 14.994 8.531 -18.139 1.00 56.06 93 GLN A O 1
ATOM 710 N N . ASP A 1 94 ? 13.043 7.449 -17.842 1.00 56.22 94 ASP A N 1
ATOM 711 C CA . ASP A 1 94 ? 12.588 7.600 -19.232 1.00 56.22 94 ASP A CA 1
ATOM 712 C C . ASP A 1 94 ? 12.478 9.075 -19.640 1.00 56.22 94 ASP A C 1
ATOM 714 O O . ASP A 1 94 ? 12.915 9.486 -20.721 1.00 56.22 94 ASP A O 1
ATOM 718 N N . ARG A 1 95 ? 11.961 9.925 -18.742 1.00 56.62 95 ARG A N 1
ATOM 719 C CA . ARG A 1 95 ? 11.868 11.368 -18.996 1.00 56.62 95 ARG A CA 1
ATOM 720 C C . ARG A 1 95 ? 13.246 12.028 -19.113 1.00 56.62 95 ARG A C 1
ATOM 722 O O . ARG A 1 95 ? 13.398 12.948 -19.917 1.00 56.62 95 ARG A O 1
ATOM 729 N N . LYS A 1 96 ? 14.250 11.580 -18.351 1.00 56.62 96 LYS A N 1
ATOM 730 C CA . LYS A 1 96 ? 15.629 12.085 -18.481 1.00 56.62 96 LYS A CA 1
ATOM 731 C C . LYS A 1 96 ? 16.267 11.661 -19.804 1.00 56.62 96 LYS A C 1
ATOM 733 O O . LYS A 1 96 ? 16.878 12.506 -20.448 1.00 56.62 96 LYS A O 1
ATOM 738 N N . GLN A 1 97 ? 16.062 10.423 -20.256 1.00 57.62 97 GLN A N 1
ATOM 739 C CA . GLN A 1 97 ? 16.594 9.960 -21.546 1.00 57.62 97 GLN A CA 1
ATOM 740 C C . GLN A 1 97 ? 16.015 10.736 -22.740 1.00 57.62 97 GLN A C 1
ATOM 742 O O . GLN A 1 97 ? 16.756 11.092 -23.658 1.00 57.62 97 GLN A O 1
ATOM 747 N N . LEU A 1 98 ? 14.718 11.063 -22.717 1.00 56.84 98 LEU A N 1
ATOM 748 C CA . LEU A 1 98 ? 14.088 11.889 -23.760 1.00 56.84 98 LEU A CA 1
ATOM 749 C C . LEU A 1 98 ? 14.644 13.321 -23.807 1.00 56.84 98 LEU A C 1
ATOM 751 O O . LEU A 1 98 ? 14.756 13.902 -24.888 1.00 56.84 98 LEU A O 1
ATOM 755 N N . LEU A 1 99 ? 15.003 13.886 -22.648 1.00 56.81 99 LEU A N 1
ATOM 756 C CA . LEU A 1 99 ? 15.629 15.206 -22.562 1.00 56.81 99 LEU A CA 1
ATOM 757 C C . LEU A 1 99 ? 17.061 15.192 -23.108 1.00 56.81 99 LEU A C 1
ATOM 759 O O . LEU A 1 99 ? 17.419 16.099 -23.853 1.00 56.81 99 LEU A O 1
ATOM 763 N N . THR A 1 100 ? 17.860 14.165 -22.800 1.00 56.91 100 THR A N 1
ATOM 764 C CA . THR A 1 100 ? 19.229 14.038 -23.331 1.00 56.91 100 THR A CA 1
ATOM 765 C C . THR A 1 100 ? 19.226 13.918 -24.856 1.00 56.91 100 THR A C 1
ATOM 767 O O . THR A 1 100 ? 19.966 14.629 -25.529 1.00 56.91 100 THR A O 1
ATOM 770 N N . ARG A 1 101 ? 18.312 13.116 -25.418 1.00 55.84 101 ARG A N 1
ATOM 771 C CA . ARG A 1 101 ? 18.200 12.931 -26.874 1.00 55.84 101 ARG A CA 1
ATOM 772 C C . ARG A 1 101 ? 17.805 14.200 -27.638 1.00 55.84 101 ARG A C 1
ATOM 774 O O . ARG A 1 101 ? 18.205 14.366 -28.781 1.00 55.84 101 ARG A O 1
ATOM 781 N N . ASN A 1 102 ? 17.030 15.093 -27.020 1.00 54.22 102 ASN A N 1
ATOM 782 C CA . ASN A 1 102 ? 16.657 16.368 -27.644 1.00 54.22 102 ASN A CA 1
ATOM 783 C C . ASN A 1 102 ? 17.831 17.355 -27.742 1.00 54.22 102 ASN A C 1
ATOM 785 O O . ASN A 1 102 ? 17.806 18.239 -28.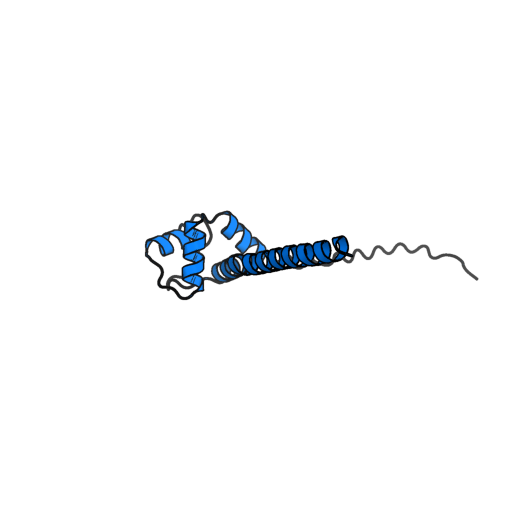593 1.00 54.22 102 ASN A O 1
ATOM 789 N N . ILE A 1 103 ? 18.839 17.230 -26.875 1.00 54.28 103 ILE A N 1
ATOM 790 C CA . ILE A 1 103 ? 19.990 18.140 -26.845 1.00 54.28 103 ILE A CA 1
ATOM 791 C C . ILE A 1 103 ? 21.018 17.740 -27.906 1.00 54.28 103 ILE A C 1
ATOM 793 O O . ILE A 1 103 ? 21.493 18.611 -28.631 1.00 54.28 103 ILE A O 1
ATOM 797 N N . ASP A 1 104 ? 21.302 16.443 -28.055 1.00 54.00 104 ASP A N 1
ATOM 798 C CA . ASP A 1 104 ? 22.244 15.956 -29.074 1.00 54.00 104 ASP A CA 1
ATOM 799 C C . ASP A 1 104 ? 21.750 16.252 -30.501 1.00 54.00 104 ASP A C 1
ATOM 801 O O . ASP A 1 104 ? 22.525 16.692 -31.347 1.00 54.00 104 ASP A O 1
ATOM 805 N N . GLN A 1 105 ? 20.440 16.145 -30.750 1.00 53.78 105 GLN A N 1
ATOM 806 C CA . GLN A 1 105 ? 19.859 16.441 -32.065 1.00 53.78 105 GLN A CA 1
ATOM 807 C C . GLN A 1 105 ? 19.984 17.928 -32.458 1.00 53.78 105 GLN A C 1
ATOM 809 O O . GLN A 1 105 ? 20.171 18.248 -33.626 1.00 53.78 105 GLN A O 1
ATOM 814 N N . GLN A 1 106 ? 19.943 18.856 -31.492 1.00 53.38 106 GLN A N 1
ATOM 815 C CA . GLN A 1 106 ? 20.136 20.289 -31.772 1.00 53.38 106 GLN A CA 1
ATOM 816 C C . GLN A 1 106 ? 21.605 20.695 -31.957 1.00 53.38 106 GLN A C 1
ATOM 818 O O . GLN A 1 106 ? 21.872 21.806 -32.424 1.00 53.38 106 GLN A O 1
ATOM 823 N N . MET A 1 107 ? 22.550 19.833 -31.575 1.00 55.84 107 MET A N 1
ATOM 824 C CA . MET A 1 107 ? 23.981 20.046 -31.796 1.00 55.84 107 MET A CA 1
ATOM 825 C C . MET A 1 107 ? 24.429 19.532 -33.170 1.00 55.84 107 MET A C 1
ATOM 827 O O . MET A 1 107 ? 25.339 20.121 -33.741 1.00 55.84 107 MET A O 1
ATOM 831 N N . GLU A 1 108 ? 23.771 18.506 -33.724 1.00 54.38 108 GLU A N 1
ATOM 832 C CA . GLU A 1 108 ? 24.030 18.011 -35.088 1.00 54.38 108 GLU A CA 1
ATOM 833 C C . GLU A 1 108 ? 23.470 18.945 -36.177 1.00 54.38 108 GLU A C 1
ATOM 835 O O . GLU A 1 108 ? 24.153 19.188 -37.167 1.00 54.38 108 GLU A O 1
ATOM 840 N N . ASP A 1 109 ? 22.299 19.561 -35.972 1.00 53.03 109 ASP A N 1
ATOM 841 C CA . ASP A 1 109 ? 21.681 20.492 -36.942 1.00 53.03 109 ASP A CA 1
ATOM 842 C C . ASP A 1 109 ? 22.372 21.878 -37.024 1.00 53.03 109 ASP A C 1
ATOM 844 O O . ASP A 1 109 ? 21.964 22.746 -37.800 1.00 53.03 109 ASP A O 1
ATOM 848 N N . LYS A 1 110 ? 23.400 22.127 -36.200 1.00 50.34 110 LYS A N 1
ATOM 849 C CA . LYS A 1 110 ? 24.158 23.396 -36.137 1.00 50.34 110 LYS A CA 1
ATOM 850 C C . LYS A 1 110 ? 25.609 23.293 -36.628 1.00 50.34 110 LYS A C 1
ATOM 852 O O . LYS A 1 110 ? 26.340 24.282 -36.520 1.00 50.34 110 LYS A O 1
ATOM 857 N N . THR A 1 111 ? 26.004 22.146 -37.171 1.00 45.56 111 THR A N 1
ATOM 858 C CA . THR A 1 111 ? 27.288 21.911 -37.864 1.00 45.56 111 THR A CA 1
ATOM 859 C C . THR A 1 111 ? 27.061 21.622 -39.334 1.00 45.56 111 THR A C 1
ATOM 861 O O . THR A 1 111 ? 27.901 22.081 -40.138 1.00 45.56 111 THR A O 1
#

Foldseek 3Di:
DDDDDDDPPPPPPPVVPPPPPLLVLLVVVLVVQDPLQLVLLLCQQVVHDHDPVSCCSQVVVPHPRQADPVSHGDPSSNSNNCCSVVVVVVVVVVVVVVVVVVVVVVVVVVD

Mean predicted aligned error: 14.55 Å

Solvent-accessible surface area (backbone atoms only — not comparable to full-atom values): 6679 Å² total; per-residue (Å²): 138,88,81,81,87,86,73,93,70,84,74,80,72,70,70,76,70,79,72,59,60,65,59,50,51,15,50,56,47,55,74,71,42,51,75,67,38,52,48,31,45,49,37,38,71,67,76,41,90,69,49,72,67,38,49,45,54,39,53,61,72,84,51,78,60,28,43,44,99,86,68,39,60,28,74,58,27,47,51,30,38,48,50,66,53,51,62,49,54,55,56,52,51,54,55,49,53,57,53,55,57,58,52,56,57,60,57,61,79,73,110

Organism: NCBI:txid410659

Radius of gyration: 23.88 Å; Cα contacts (8 Å, |Δi|>4): 76; chains: 1; bounding box: 45×66×56 Å